Protein AF-A0A7K7BHL6-F1 (afdb_monomer)

Organism: NCBI:txid83376

InterPro domains:
  IPR013087 Zinc finger C2H2-type [PS50157] (20-47)
  IPR013087 Zinc finger C2H2-type [SM00355] (20-42)
  IPR036236 Zinc finger C2H2 superfamily [SSF57667] (3-54)
  IPR056438 CTCF-like, C2H2 zinc finger [PF23611] (21-45)

Mean predicted aligned error: 5.09 Å

Foldseek 3Di:
DDDVVVVVLVVLVVVVDFPAADPPDRDTHSDPVVNVVVCCVVVVDDPDADPVDRD

Sequence (55 aa):
THYPNHLARHMKTHSGEKPFACPLCPYASAHLDNLKRHQRVHTGEKPYKCQLCDY

Structure (mmCIF, N/CA/C/O backbone):
data_AF-A0A7K7BHL6-F1
#
_entry.id   AF-A0A7K7BHL6-F1
#
loop_
_atom_site.group_PDB
_atom_site.id
_atom_site.type_symbol
_atom_site.label_atom_id
_atom_site.label_alt_id
_atom_site.label_comp_id
_atom_site.label_asym_id
_atom_site.label_entity_id
_atom_site.label_seq_id
_atom_site.pdbx_PDB_ins_code
_atom_site.Cartn_x
_atom_site.Cartn_y
_atom_site.Cartn_z
_atom_site.occupancy
_atom_site.B_iso_or_equiv
_atom_site.auth_seq_id
_atom_site.auth_comp_id
_atom_site.auth_asym_id
_atom_site.auth_atom_id
_atom_site.pdbx_PDB_model_num
ATOM 1 N N . THR A 1 1 ? 12.612 21.669 -8.596 1.00 50.25 1 THR A N 1
ATOM 2 C CA . THR A 1 1 ? 13.972 21.142 -8.354 1.00 50.25 1 THR A CA 1
ATOM 3 C C . THR A 1 1 ? 13.986 19.660 -8.687 1.00 50.25 1 THR A C 1
ATOM 5 O O . THR A 1 1 ? 13.226 18.892 -8.110 1.00 50.25 1 THR A O 1
ATOM 8 N N . HIS A 1 2 ? 14.755 19.255 -9.698 1.00 59.22 2 HIS A N 1
ATOM 9 C CA . HIS A 1 2 ? 14.739 17.891 -10.236 1.00 59.22 2 HIS A CA 1
ATOM 10 C C . HIS A 1 2 ? 15.747 17.023 -9.464 1.00 59.22 2 HIS A C 1
ATOM 12 O O . HIS A 1 2 ? 16.884 16.848 -9.890 1.00 59.22 2 HIS A O 1
ATOM 18 N N . TYR A 1 3 ? 15.370 16.537 -8.275 1.00 76.06 3 TYR A N 1
ATOM 19 C CA . TYR A 1 3 ? 16.256 15.659 -7.505 1.00 76.06 3 TYR A CA 1
ATOM 20 C C . TYR A 1 3 ? 16.417 14.311 -8.233 1.00 76.06 3 TYR A C 1
ATOM 22 O O . TYR A 1 3 ? 15.407 13.672 -8.545 1.00 76.06 3 TYR A O 1
ATOM 30 N N . PRO A 1 4 ? 17.651 13.834 -8.474 1.00 73.94 4 PRO A N 1
ATOM 31 C CA . PRO A 1 4 ? 17.909 12.613 -9.243 1.00 73.94 4 PRO A CA 1
ATOM 32 C C . PRO A 1 4 ? 17.230 11.373 -8.639 1.00 73.94 4 PRO A C 1
ATOM 34 O O . PRO A 1 4 ? 16.712 10.533 -9.370 1.00 73.94 4 PRO A O 1
ATOM 37 N N . ASN A 1 5 ? 17.101 11.315 -7.308 1.00 83.50 5 ASN A N 1
ATOM 38 C CA . ASN A 1 5 ? 16.393 10.238 -6.606 1.00 83.50 5 ASN A CA 1
ATOM 39 C C . ASN A 1 5 ? 14.886 10.208 -6.916 1.00 83.50 5 ASN A C 1
ATOM 41 O O . ASN A 1 5 ? 14.278 9.138 -6.929 1.00 83.50 5 ASN A O 1
ATOM 45 N N . HIS A 1 6 ? 14.276 11.36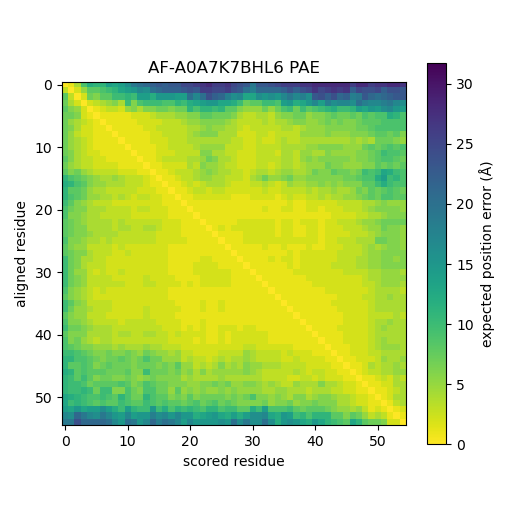7 -7.188 1.00 87.81 6 HIS A N 1
ATOM 46 C CA . HIS A 1 6 ? 12.866 11.450 -7.565 1.00 87.81 6 HIS A CA 1
ATOM 47 C C . HIS A 1 6 ? 12.638 10.913 -8.978 1.00 87.81 6 HIS A C 1
ATOM 49 O O . HIS A 1 6 ? 11.710 10.135 -9.195 1.00 87.81 6 HIS A O 1
ATOM 55 N N . LEU A 1 7 ? 13.514 11.285 -9.915 1.00 89.19 7 LEU A N 1
ATOM 56 C CA . LEU A 1 7 ? 13.461 10.785 -11.285 1.00 89.19 7 LEU A CA 1
ATOM 57 C C . LEU A 1 7 ? 13.727 9.276 -11.331 1.00 89.19 7 LEU A C 1
ATOM 59 O O . LEU A 1 7 ? 12.939 8.549 -11.922 1.00 89.19 7 LEU A O 1
ATOM 63 N N . ALA A 1 8 ? 14.756 8.779 -10.642 1.00 87.50 8 ALA A N 1
ATOM 64 C CA . ALA A 1 8 ? 15.039 7.343 -10.576 1.00 87.50 8 ALA A CA 1
ATOM 65 C C . ALA A 1 8 ? 13.866 6.545 -9.980 1.00 87.50 8 ALA A C 1
ATOM 67 O O . ALA A 1 8 ? 13.531 5.466 -10.467 1.00 87.50 8 ALA A O 1
ATOM 68 N N . ARG A 1 9 ? 13.197 7.086 -8.950 1.00 88.19 9 ARG A N 1
ATOM 69 C CA . ARG A 1 9 ? 11.967 6.498 -8.404 1.00 88.19 9 ARG A CA 1
ATOM 70 C C . ARG A 1 9 ? 10.844 6.492 -9.441 1.00 88.19 9 ARG A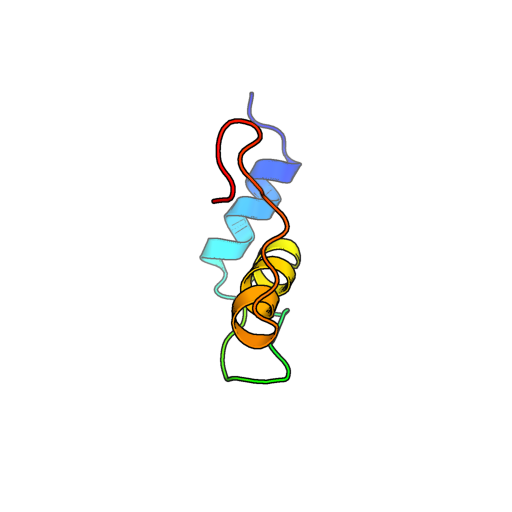 C 1
ATOM 72 O O . ARG A 1 9 ? 10.217 5.455 -9.621 1.00 88.19 9 ARG A O 1
ATOM 79 N N . HIS A 1 10 ? 10.620 7.610 -10.127 1.00 89.06 10 HIS A N 1
ATOM 80 C CA . HIS A 1 10 ? 9.613 7.721 -11.182 1.00 89.06 10 HIS A CA 1
ATOM 81 C C . HIS A 1 10 ? 9.855 6.722 -12.320 1.00 89.06 10 HIS A C 1
ATOM 83 O O . HIS A 1 10 ? 8.926 6.041 -12.730 1.00 89.06 10 HIS A O 1
ATOM 89 N N . MET A 1 11 ? 11.095 6.543 -12.780 1.00 90.88 11 MET A N 1
ATOM 90 C CA . MET A 1 11 ? 11.387 5.636 -13.899 1.00 90.88 11 MET A CA 1
ATOM 91 C C . MET A 1 11 ? 10.989 4.176 -13.633 1.00 90.88 11 MET A C 1
ATOM 93 O O . MET A 1 11 ? 10.637 3.465 -14.571 1.00 90.88 11 MET A O 1
ATOM 97 N N . LYS A 1 12 ? 10.941 3.734 -12.368 1.00 89.69 12 LYS A N 1
ATOM 98 C CA . LYS A 1 12 ? 10.453 2.388 -12.010 1.00 89.69 12 LYS A CA 1
ATOM 99 C C . LYS A 1 12 ? 8.973 2.171 -12.335 1.00 89.69 12 LYS A C 1
ATOM 101 O O . LYS A 1 12 ? 8.540 1.032 -12.439 1.00 89.69 12 LYS A O 1
ATOM 106 N N . THR A 1 13 ? 8.175 3.231 -12.485 1.00 87.88 13 THR A N 1
ATOM 107 C CA . THR A 1 13 ? 6.771 3.081 -12.899 1.00 87.88 13 THR A CA 1
ATOM 108 C C . THR A 1 13 ? 6.646 2.767 -14.384 1.00 87.88 13 THR A C 1
ATOM 110 O O . THR A 1 13 ? 5.664 2.150 -14.780 1.00 87.88 13 THR A O 1
ATOM 113 N N . HIS A 1 14 ? 7.634 3.165 -15.193 1.00 92.12 14 HIS A N 1
ATOM 114 C CA . HIS A 1 14 ? 7.671 2.875 -16.628 1.00 92.12 14 HIS A CA 1
ATOM 115 C C . HIS A 1 14 ? 8.196 1.472 -16.931 1.00 92.12 14 HIS A C 1
ATOM 117 O O . HIS A 1 14 ? 7.761 0.872 -17.905 1.00 92.12 14 HIS A O 1
ATOM 123 N N . SER A 1 15 ? 9.087 0.916 -16.098 1.00 91.50 15 SER A N 1
ATOM 124 C CA . SER A 1 15 ? 9.618 -0.441 -16.314 1.00 91.50 15 SER A CA 1
ATOM 125 C C . SER A 1 15 ? 8.584 -1.548 -16.088 1.00 91.50 15 SER A C 1
ATOM 127 O O . SER A 1 15 ? 8.786 -2.675 -16.528 1.00 91.50 15 SER A O 1
ATOM 129 N N . GLY A 1 16 ? 7.492 -1.259 -15.373 1.00 88.81 16 GLY A N 1
ATOM 130 C CA . GLY A 1 16 ? 6.470 -2.247 -15.019 1.00 88.81 16 GLY A CA 1
ATOM 131 C C . GLY A 1 16 ? 6.912 -3.266 -13.961 1.00 88.81 16 GLY A C 1
ATOM 132 O O . GLY A 1 16 ? 6.092 -4.072 -13.518 1.00 88.81 16 GLY A O 1
ATOM 133 N N . GLU A 1 17 ? 8.166 -3.213 -13.507 1.00 92.75 17 GLU A N 1
ATOM 134 C CA . GLU A 1 17 ? 8.691 -4.092 -12.466 1.00 92.75 17 GLU A CA 1
ATOM 135 C C . GLU A 1 17 ? 7.992 -3.838 -11.126 1.00 92.75 17 GLU A C 1
ATOM 137 O O . GLU A 1 17 ? 7.909 -2.711 -10.626 1.00 92.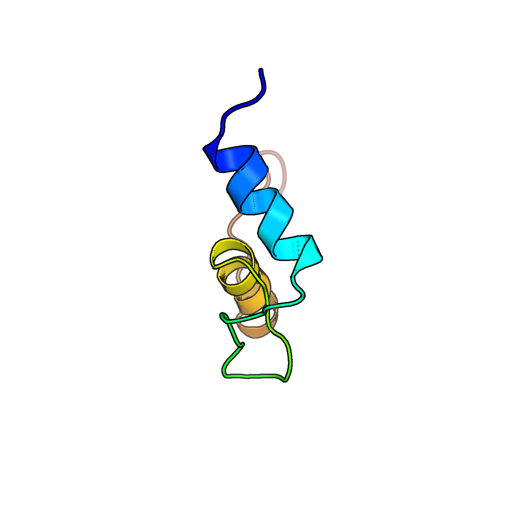75 17 GLU A O 1
ATOM 142 N N . LYS A 1 18 ? 7.511 -4.915 -10.504 1.00 94.25 18 LYS A N 1
ATOM 143 C CA . LYS A 1 18 ? 6.824 -4.878 -9.207 1.00 94.25 18 LYS A CA 1
ATOM 144 C C . LYS A 1 18 ? 7.467 -5.870 -8.235 1.00 94.25 18 LYS A C 1
ATOM 146 O O . LYS A 1 18 ? 6.853 -6.882 -7.909 1.00 94.25 18 LYS A O 1
ATOM 151 N N . PRO A 1 19 ? 8.701 -5.603 -7.770 1.00 94.31 19 PRO A N 1
ATOM 152 C CA . PRO A 1 19 ? 9.436 -6.531 -6.911 1.00 94.31 19 PRO A CA 1
ATOM 153 C C . PRO A 1 19 ? 8.812 -6.694 -5.517 1.00 94.31 19 PRO A C 1
ATOM 155 O O . PRO A 1 19 ? 9.133 -7.644 -4.810 1.00 94.31 19 PRO A O 1
ATOM 158 N N . PHE A 1 20 ? 7.928 -5.784 -5.096 1.00 97.25 20 PHE A N 1
ATOM 159 C CA . PHE A 1 20 ? 7.311 -5.824 -3.772 1.00 97.25 20 PHE A CA 1
ATOM 160 C C . PHE A 1 20 ? 5.912 -6.438 -3.854 1.00 97.25 20 PHE A C 1
ATOM 162 O O . PHE A 1 20 ? 4.938 -5.730 -4.114 1.00 97.25 20 PHE A O 1
ATOM 169 N N . ALA A 1 21 ? 5.816 -7.748 -3.628 1.00 98.12 21 ALA A N 1
ATOM 170 C CA . ALA A 1 21 ? 4.558 -8.491 -3.636 1.00 98.12 21 ALA A CA 1
ATOM 171 C C . ALA A 1 21 ? 3.898 -8.555 -2.247 1.00 98.12 21 ALA A C 1
ATOM 173 O O . ALA A 1 21 ? 4.571 -8.626 -1.216 1.00 98.12 21 ALA A O 1
ATOM 174 N N . CYS A 1 22 ? 2.566 -8.542 -2.223 1.00 98.06 22 CYS A N 1
ATOM 175 C CA . CYS A 1 22 ? 1.780 -8.784 -1.022 1.00 98.06 22 CYS A CA 1
ATOM 176 C C . CYS A 1 22 ? 1.743 -10.288 -0.704 1.00 98.06 22 CYS A C 1
ATOM 178 O O . CYS A 1 22 ? 1.440 -11.081 -1.591 1.00 98.06 22 CYS A O 1
ATOM 180 N N . PRO A 1 23 ? 1.974 -10.702 0.555 1.00 97.31 23 PRO A N 1
ATOM 181 C CA . PRO A 1 23 ? 1.894 -12.114 0.926 1.00 97.31 23 PRO A CA 1
ATOM 182 C C . PRO A 1 23 ? 0.453 -12.638 1.055 1.00 97.31 23 PRO A C 1
ATOM 184 O O . PRO A 1 23 ? 0.260 -13.841 1.176 1.00 97.31 23 PRO A O 1
ATOM 187 N N . LEU A 1 24 ? -0.555 -11.756 1.062 1.00 97.75 24 LEU A N 1
ATOM 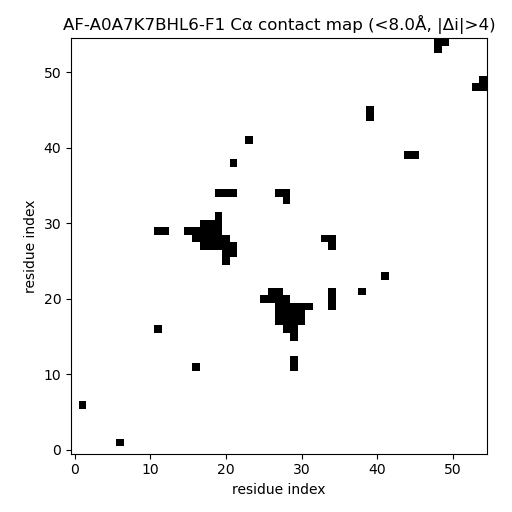188 C CA . LEU A 1 24 ? -1.957 -12.109 1.327 1.00 97.75 24 LEU A CA 1
ATOM 189 C C . LEU A 1 24 ? -2.853 -12.048 0.081 1.00 97.75 24 LEU A C 1
ATOM 191 O O . LEU A 1 24 ? -3.964 -12.567 0.101 1.00 97.75 24 LEU A O 1
ATOM 195 N N . CYS A 1 25 ? -2.415 -11.390 -0.996 1.00 98.00 25 CYS A N 1
ATOM 196 C CA . CYS A 1 25 ? -3.207 -11.247 -2.219 1.00 98.00 25 CYS A CA 1
ATOM 197 C C . CYS A 1 25 ? -2.310 -10.992 -3.446 1.00 98.00 25 CYS A C 1
ATOM 199 O O . CYS A 1 25 ? -1.130 -10.692 -3.277 1.00 98.00 25 CYS A O 1
ATOM 201 N N . PRO A 1 26 ? -2.848 -11.019 -4.681 1.00 97.94 26 PRO A N 1
ATOM 202 C CA . PRO A 1 26 ? -2.060 -10.824 -5.908 1.00 97.94 26 PRO A CA 1
ATOM 203 C C . PRO A 1 26 ? -1.484 -9.410 -6.126 1.00 97.94 26 PRO A C 1
ATOM 205 O O . PRO A 1 26 ? -0.900 -9.136 -7.173 1.00 97.94 26 PRO A O 1
ATOM 208 N N . TYR A 1 27 ? -1.677 -8.476 -5.190 1.00 97.81 27 TYR A N 1
ATOM 209 C CA . TYR A 1 27 ? -1.177 -7.110 -5.322 1.00 97.81 27 TYR A CA 1
ATOM 210 C C . TYR A 1 27 ? 0.355 -7.057 -5.242 1.00 97.81 27 TYR A C 1
ATOM 212 O O . TYR A 1 27 ? 0.963 -7.636 -4.344 1.00 97.81 27 TYR A O 1
ATOM 220 N N . ALA A 1 28 ? 0.978 -6.280 -6.129 1.00 96.94 28 ALA A N 1
ATOM 221 C CA . ALA A 1 28 ? 2.404 -5.980 -6.091 1.00 96.94 28 ALA A CA 1
ATOM 222 C C . ALA A 1 28 ? 2.675 -4.526 -6.509 1.00 96.94 28 ALA A C 1
ATOM 224 O O . ALA A 1 28 ? 1.924 -3.944 -7.300 1.00 96.94 28 ALA A O 1
ATOM 225 N N . SER A 1 29 ? 3.760 -3.935 -6.005 1.00 96.00 29 SER A N 1
ATOM 226 C CA . SER A 1 29 ? 4.149 -2.552 -6.302 1.00 96.00 29 SER A CA 1
ATOM 227 C C . SER A 1 29 ? 5.629 -2.395 -6.648 1.00 96.00 29 SER A C 1
ATOM 229 O O . SER A 1 29 ? 6.483 -3.175 -6.238 1.00 96.00 29 SER A O 1
ATOM 231 N N . ALA A 1 30 ? 5.936 -1.323 -7.385 1.00 95.56 30 ALA A N 1
ATOM 232 C CA . ALA A 1 30 ? 7.304 -0.909 -7.713 1.00 95.56 30 ALA A CA 1
ATOM 233 C C . ALA A 1 30 ? 8.054 -0.282 -6.519 1.00 95.56 30 ALA A C 1
ATOM 235 O O . ALA A 1 30 ? 9.269 -0.073 -6.561 1.00 95.56 30 ALA A O 1
ATOM 236 N N . HIS A 1 31 ? 7.329 0.061 -5.448 1.00 94.19 31 HIS A N 1
ATOM 237 C CA . HIS A 1 31 ? 7.875 0.729 -4.267 1.00 94.19 31 HIS A CA 1
ATOM 238 C C . HIS A 1 31 ? 7.414 0.065 -2.969 1.00 94.19 31 HIS A C 1
ATOM 240 O O . HIS A 1 31 ? 6.277 -0.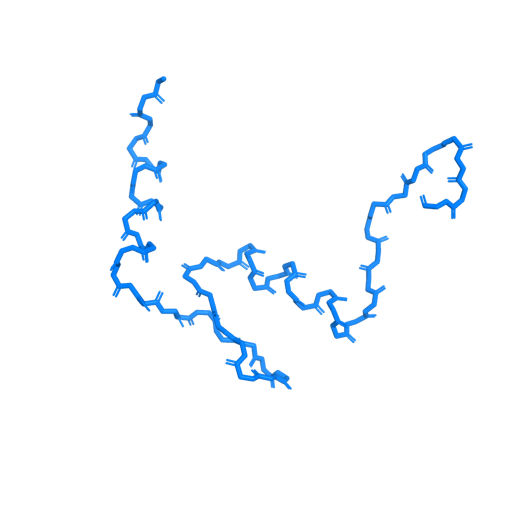404 -2.875 1.00 94.19 31 HIS A O 1
ATOM 246 N N . LEU A 1 32 ? 8.296 0.054 -1.970 1.00 94.81 32 LEU A N 1
ATOM 247 C CA . LEU A 1 32 ? 8.071 -0.591 -0.677 1.00 94.81 32 LEU A CA 1
ATOM 248 C C . LEU A 1 32 ? 7.050 0.157 0.193 1.00 94.81 32 LEU A C 1
ATOM 250 O O . LEU A 1 32 ? 6.242 -0.468 0.873 1.00 94.81 32 LEU A O 1
ATOM 254 N N . ASP A 1 33 ? 7.062 1.488 0.176 1.00 94.75 33 ASP A N 1
ATOM 255 C CA . ASP A 1 33 ? 6.102 2.333 0.897 1.00 94.75 33 ASP A CA 1
ATOM 256 C C . ASP A 1 33 ? 4.664 2.090 0.418 1.00 94.75 33 ASP A C 1
ATOM 258 O O . ASP A 1 33 ? 3.741 2.005 1.231 1.00 94.75 33 ASP A O 1
ATOM 262 N N . ASN A 1 34 ? 4.487 1.864 -0.886 1.00 96.19 34 ASN A N 1
ATOM 263 C CA . ASN A 1 34 ? 3.204 1.462 -1.453 1.00 96.19 34 ASN A CA 1
ATOM 264 C C . ASN A 1 34 ? 2.736 0.097 -0.932 1.00 96.19 34 ASN A C 1
ATOM 266 O O . ASN A 1 34 ? 1.557 -0.033 -0.606 1.00 96.19 34 ASN A O 1
ATOM 270 N N . LEU A 1 35 ? 3.631 -0.891 -0.811 1.00 97.44 35 LEU A N 1
ATOM 271 C CA . LEU A 1 35 ? 3.293 -2.197 -0.237 1.00 97.44 35 LEU A CA 1
ATOM 272 C C . LEU A 1 35 ? 2.914 -2.070 1.246 1.00 97.44 35 LEU A C 1
ATOM 274 O O . LEU A 1 35 ? 1.877 -2.588 1.651 1.00 97.44 35 LEU A O 1
ATOM 278 N N . LYS A 1 36 ? 3.696 -1.326 2.039 1.00 96.62 36 LYS A N 1
ATOM 279 C CA . LYS A 1 36 ? 3.401 -1.079 3.464 1.00 96.62 36 LYS A CA 1
ATOM 280 C C . LYS A 1 36 ? 2.042 -0.411 3.657 1.00 96.62 36 LYS A C 1
ATOM 282 O O . LYS A 1 36 ? 1.275 -0.799 4.530 1.00 96.62 36 LYS A O 1
ATOM 287 N N . ARG A 1 37 ? 1.718 0.585 2.826 1.00 97.00 37 ARG A N 1
ATOM 288 C CA . ARG A 1 37 ? 0.396 1.222 2.841 1.00 97.00 37 ARG A CA 1
ATOM 289 C C . ARG A 1 37 ? -0.703 0.242 2.437 1.00 97.00 37 ARG A C 1
ATOM 291 O O . ARG A 1 37 ? -1.739 0.218 3.088 1.00 97.00 37 ARG A O 1
ATOM 298 N N . HIS A 1 38 ? -0.482 -0.558 1.396 1.00 97.62 38 HIS A N 1
ATOM 299 C CA . HIS A 1 38 ? -1.440 -1.570 0.951 1.00 97.62 38 HIS A CA 1
ATOM 300 C C . HIS A 1 38 ? -1.737 -2.606 2.045 1.00 97.62 38 HIS A C 1
ATOM 302 O O . HIS A 1 38 ? -2.895 -2.963 2.233 1.00 97.62 38 HIS A O 1
ATOM 308 N N . GLN A 1 39 ? -0.733 -3.044 2.812 1.00 97.69 39 GLN A N 1
ATOM 309 C CA . GLN A 1 39 ? -0.924 -4.010 3.902 1.00 97.69 39 GLN A CA 1
ATOM 310 C C . GLN A 1 39 ? -1.946 -3.554 4.954 1.00 97.69 39 GLN A C 1
ATOM 312 O O . GLN A 1 39 ? -2.606 -4.398 5.555 1.00 97.69 39 GLN A O 1
ATOM 317 N N . ARG A 1 40 ? -2.160 -2.241 5.111 1.00 97.19 40 ARG A N 1
ATOM 318 C CA . ARG A 1 40 ? -3.183 -1.688 6.014 1.00 97.19 40 ARG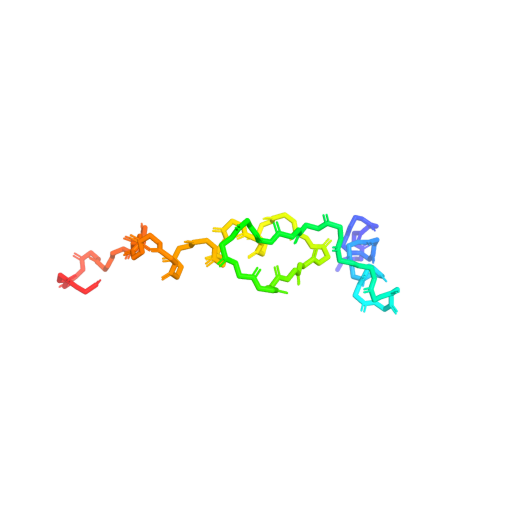 A CA 1
ATOM 319 C C . ARG A 1 40 ? -4.609 -2.076 5.626 1.00 97.19 40 ARG A C 1
ATOM 321 O O . ARG A 1 40 ? -5.479 -2.101 6.486 1.00 97.19 40 ARG A O 1
ATOM 328 N N . VAL A 1 41 ? -4.853 -2.408 4.356 1.00 97.44 41 VAL A N 1
ATOM 329 C CA . VAL A 1 41 ? -6.155 -2.924 3.899 1.00 97.44 41 VAL A CA 1
ATOM 330 C C . VAL A 1 41 ? -6.453 -4.290 4.519 1.00 97.44 41 VAL A C 1
ATOM 332 O O . VAL A 1 41 ? -7.603 -4.576 4.825 1.00 97.44 41 VAL A O 1
ATOM 335 N N . HIS A 1 42 ? -5.423 -5.109 4.748 1.00 97.50 42 HIS A N 1
ATOM 336 C CA . HIS A 1 42 ? -5.573 -6.427 5.370 1.00 97.50 42 HIS A CA 1
ATOM 337 C C . HIS A 1 42 ? -5.647 -6.344 6.892 1.00 97.50 42 HIS A C 1
ATOM 339 O O . HIS A 1 42 ? -6.382 -7.103 7.513 1.00 97.50 42 HIS A O 1
ATOM 345 N N . THR A 1 43 ? -4.891 -5.430 7.504 1.00 95.81 43 THR A N 1
ATOM 346 C CA . THR A 1 43 ? -4.849 -5.292 8.969 1.00 95.81 43 THR A CA 1
ATOM 347 C C . THR A 1 43 ? -5.947 -4.390 9.529 1.00 95.81 43 THR A C 1
ATOM 349 O O . THR A 1 43 ? -6.204 -4.423 10.729 1.00 95.81 43 THR A O 1
ATOM 352 N N . GLY A 1 44 ? -6.567 -3.549 8.697 1.00 94.50 44 GLY A N 1
ATOM 353 C CA . GLY A 1 44 ? -7.490 -2.506 9.146 1.00 94.50 44 GLY A CA 1
ATOM 354 C C . GLY A 1 44 ? -6.812 -1.366 9.917 1.00 94.50 44 GLY A C 1
ATOM 355 O O . GLY A 1 44 ? -7.501 -0.563 10.544 1.00 94.50 44 GLY A O 1
ATOM 356 N N . GLU A 1 45 ? -5.477 -1.279 9.895 1.00 94.62 45 GLU A N 1
ATOM 357 C CA . GLU A 1 45 ? -4.722 -0.254 10.620 1.00 94.62 45 GLU A CA 1
ATOM 358 C C . GLU A 1 45 ? -5.064 1.157 10.108 1.00 94.62 45 GLU A C 1
ATOM 360 O O . GLU A 1 45 ? -4.897 1.475 8.926 1.00 94.62 45 GLU A O 1
ATOM 365 N N . LYS A 1 46 ? -5.481 2.036 11.026 1.00 90.19 46 LYS A N 1
ATOM 366 C CA . LYS A 1 46 ? -5.754 3.458 10.772 1.00 90.19 46 LYS A CA 1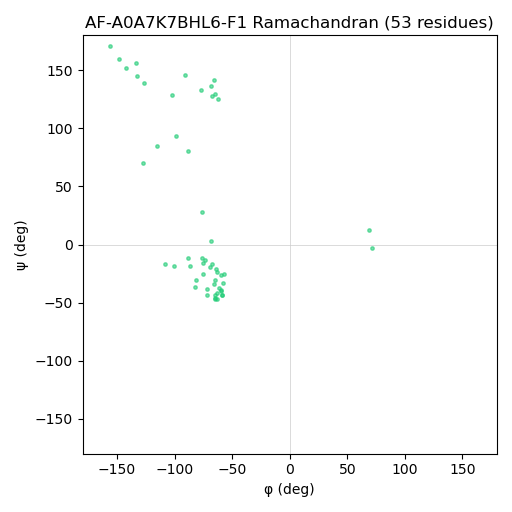
ATOM 367 C C . LYS A 1 46 ? -4.762 4.328 11.558 1.00 90.19 46 LYS A C 1
ATOM 369 O O . LYS A 1 46 ? -5.070 4.746 12.673 1.00 90.19 46 LYS A O 1
ATOM 374 N N . PRO A 1 47 ? -3.555 4.577 11.014 1.00 89.38 47 PRO A N 1
ATOM 375 C CA . PRO A 1 47 ? -2.494 5.284 11.738 1.00 89.38 47 PRO A CA 1
ATOM 376 C C . PRO A 1 47 ? -2.727 6.794 11.840 1.00 89.38 47 PRO A C 1
ATOM 378 O O . PRO A 1 47 ? -2.081 7.464 12.640 1.00 89.38 47 PRO A O 1
ATOM 381 N N . TYR A 1 48 ? -3.627 7.339 11.023 1.00 90.31 48 TYR A N 1
ATOM 382 C CA . TYR A 1 48 ? -3.997 8.746 11.057 1.00 90.31 48 TYR A CA 1
ATOM 383 C C . TYR A 1 48 ? -5.342 8.875 11.758 1.00 90.31 48 TYR A C 1
ATOM 385 O O . TYR A 1 48 ? -6.285 8.177 11.391 1.00 90.31 48 TYR A O 1
ATOM 393 N N . LYS A 1 49 ? -5.395 9.759 12.751 1.00 91.06 49 LYS A N 1
ATOM 394 C CA . LYS A 1 49 ? -6.606 10.146 13.469 1.00 91.06 49 LYS A CA 1
ATOM 395 C C . LYS A 1 49 ? -6.719 11.660 13.432 1.00 91.06 49 LYS A C 1
ATOM 397 O O . LYS A 1 49 ? -5.706 12.355 13.580 1.00 91.06 49 LYS A O 1
ATOM 402 N N . CYS A 1 50 ? -7.921 12.167 13.224 1.00 93.12 50 CYS A N 1
ATOM 403 C CA . CYS A 1 50 ? -8.215 13.572 13.406 1.00 93.12 50 CYS A CA 1
ATOM 404 C C . CYS A 1 50 ? -8.062 13.930 14.892 1.00 93.12 50 CYS A C 1
ATOM 406 O O . CYS A 1 50 ? -8.382 13.149 15.780 1.00 93.12 50 CYS A O 1
ATOM 408 N N . GLN A 1 51 ? -7.528 15.117 15.173 1.00 90.81 51 GLN A N 1
ATOM 409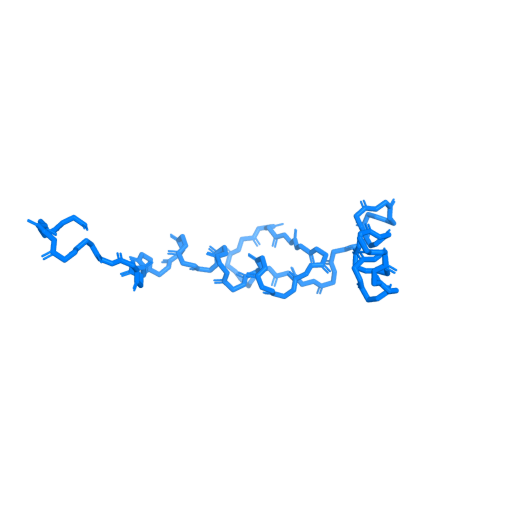 C CA . GLN A 1 51 ? -7.415 15.617 16.549 1.00 90.81 51 GLN A CA 1
ATOM 410 C C . GLN A 1 51 ? -8.669 16.381 16.998 1.00 90.81 51 GLN A C 1
ATOM 412 O O . GLN A 1 51 ? -8.806 16.689 18.176 1.00 90.81 51 GLN A O 1
ATOM 417 N N . LEU A 1 52 ? -9.565 16.710 16.059 1.00 93.94 52 LEU A N 1
ATOM 418 C CA . LEU A 1 52 ? -10.801 17.459 16.311 1.00 93.94 52 LEU A CA 1
ATOM 419 C C . LEU A 1 52 ? -12.038 16.557 16.396 1.00 93.94 52 LEU A C 1
ATOM 421 O O . LEU A 1 52 ? -13.070 16.981 16.90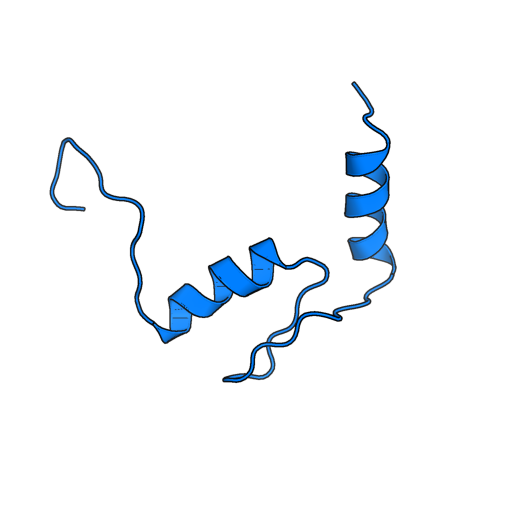5 1.00 93.94 52 LEU A O 1
ATOM 425 N N . CYS A 1 53 ? -11.955 15.332 15.881 1.00 91.00 53 CYS A N 1
ATOM 426 C CA . CYS A 1 53 ? -13.011 14.334 15.973 1.00 91.00 53 CYS A CA 1
ATOM 427 C C . CYS A 1 53 ? -12.401 12.931 16.026 1.00 91.00 53 CYS A C 1
ATOM 429 O O . CYS A 1 53 ? -11.281 12.730 15.572 1.00 91.00 53 CYS A O 1
ATOM 431 N N . ASP A 1 54 ? -13.154 11.950 16.525 1.00 74.94 54 ASP A N 1
ATOM 432 C CA . ASP A 1 54 ? -12.718 10.547 16.626 1.00 74.94 54 ASP A CA 1
ATOM 433 C C . ASP A 1 54 ? -12.741 9.790 15.277 1.00 74.94 54 ASP A C 1
ATOM 435 O O . ASP A 1 54 ? -12.925 8.570 15.241 1.00 74.94 54 ASP A O 1
ATOM 439 N N . TYR A 1 55 ? -12.576 10.513 14.161 1.00 69.06 55 TYR A N 1
ATOM 440 C CA . TYR A 1 55 ? -12.441 9.953 12.813 1.00 69.06 55 TYR A CA 1
ATOM 441 C C . TYR A 1 55 ? -10.975 9.811 12.398 1.00 69.06 55 TYR A C 1
ATOM 443 O O . TYR A 1 55 ? -10.201 10.778 12.586 1.00 69.06 55 TYR A O 1
#

Solvent-accessible surface area (backbone atoms only — not comparable to full-atom values): 3570 Å² total; per-residue (Å²): 133,89,52,66,70,58,53,60,56,52,53,40,69,75,70,69,52,45,88,36,64,48,97,87,51,95,54,57,24,68,42,66,69,58,40,61,58,52,50,28,74,78,69,66,63,71,92,74,67,49,91,89,47,102,82

Secondary structure (DSSP, 8-state):
---HHHHHHHHHHHS----EE-SSSS-EESSHHHHHHHHHHHH-------SSS--

pLDDT: mean 90.82, std 9.5, range [50.25, 98.12]

Nearest PDB structures (foldseek):
  8ssu-assembly1_A  TM=9.371E-01  e=3.137E-05  Homo sapiens
  8sst-assembly1_A  TM=9.165E-01  e=2.916E-05  Homo sapiens
  8h9h-assembly1_G  TM=8.674E-01  e=2.710E-05  Homo sapiens
  5yeg-assembly1_A  TM=8.214E-01  e=7.543E-05  Homo sapiens
  5yef-assembly3_G  TM=8.451E-01  e=9.393E-05  Homo sapiens

Radius of gyration: 15.11 Å; Cα contacts (8 Å, |Δi|>4): 39; chains: 1; bounding box: 31×33×33 Å